Protein AF-A0A8X7STL4-F1 (afdb_monomer_lite)

Secondary structure (DSSP, 8-state):
----------HHHHHHTTTT-TTTHHHHHHHHHHHHHHHHHHHHHHHHHHHHHTS----HHHHH--HHHHHHHHHHHHHHHHHHTS-TT-HHHHHHHIIIIITT-SSEEEETTEEEEPPP-SSPPPPPPP-

Structure (mmCIF, N/CA/C/O backbone):
data_AF-A0A8X7STL4-F1
#
_entry.id   AF-A0A8X7STL4-F1
#
loop_
_atom_site.group_PDB
_atom_site.id
_atom_site.type_symbol
_atom_site.label_atom_id
_atom_site.label_alt_id
_atom_site.label_comp_id
_atom_site.label_asym_id
_atom_site.label_entity_id
_atom_site.label_seq_id
_atom_site.pdbx_PDB_ins_code
_atom_site.Cartn_x
_atom_site.Cartn_y
_atom_site.Cartn_z
_atom_site.occupancy
_atom_site.B_iso_or_equiv
_atom_site.auth_seq_id
_atom_site.auth_comp_id
_atom_site.auth_asym_id
_atom_site.auth_atom_id
_atom_site.pdbx_PDB_model_num
ATOM 1 N N . MET A 1 1 ? 16.248 -19.294 -26.241 1.00 38.88 1 MET A N 1
ATOM 2 C CA . MET A 1 1 ? 15.088 -18.393 -26.428 1.00 38.88 1 MET A CA 1
ATOM 3 C C . MET A 1 1 ? 13.901 -18.964 -25.659 1.00 38.88 1 MET A C 1
ATOM 5 O O . MET A 1 1 ? 13.048 -19.611 -26.246 1.00 38.88 1 MET A O 1
ATOM 9 N N . GLY A 1 2 ? 13.898 -18.828 -24.330 1.00 39.72 2 GLY A N 1
ATOM 10 C CA . GLY A 1 2 ? 12.796 -19.294 -23.486 1.00 39.72 2 GLY A CA 1
ATOM 11 C C . GLY A 1 2 ? 11.834 -18.143 -23.245 1.00 39.72 2 GLY A C 1
ATOM 12 O O . GLY A 1 2 ? 12.030 -17.376 -22.311 1.00 39.72 2 GLY A O 1
ATOM 13 N N . VAL A 1 3 ? 10.843 -17.971 -24.118 1.00 40.62 3 VAL A N 1
ATOM 14 C CA . VAL A 1 3 ? 9.737 -17.055 -23.831 1.00 40.62 3 VAL A CA 1
ATOM 15 C C . VAL A 1 3 ? 8.798 -17.830 -22.918 1.00 40.62 3 VAL A C 1
ATOM 17 O O . VAL A 1 3 ? 8.105 -18.737 -23.376 1.00 40.62 3 VAL A O 1
ATOM 20 N N . SER A 1 4 ? 8.849 -17.547 -21.616 1.00 46.88 4 SER A N 1
ATOM 21 C CA . SER A 1 4 ? 7.914 -18.110 -20.644 1.00 46.88 4 SER A CA 1
ATOM 22 C C . SER A 1 4 ? 6.492 -17.925 -21.170 1.00 46.88 4 SER A C 1
ATOM 24 O O . SER A 1 4 ? 6.130 -16.823 -21.585 1.00 46.88 4 SER A O 1
ATOM 26 N N . THR A 1 5 ? 5.704 -19.002 -21.187 1.00 41.84 5 THR A N 1
ATOM 27 C CA . THR A 1 5 ? 4.288 -18.966 -21.573 1.00 41.84 5 THR A CA 1
ATOM 28 C C . THR A 1 5 ? 3.597 -17.786 -20.889 1.00 41.84 5 THR A C 1
ATOM 30 O O . THR A 1 5 ? 3.745 -17.649 -19.669 1.00 41.84 5 THR A O 1
ATOM 33 N N . PRO A 1 6 ? 2.867 -16.928 -21.626 1.00 51.34 6 PRO A N 1
ATOM 34 C CA . PRO A 1 6 ? 2.197 -15.788 -21.024 1.00 51.34 6 PRO A CA 1
ATOM 35 C C . PRO A 1 6 ? 1.232 -16.295 -19.954 1.00 51.34 6 PRO A C 1
ATOM 37 O O . PRO A 1 6 ? 0.309 -17.060 -20.238 1.00 51.34 6 PRO A O 1
ATOM 40 N N . LEU A 1 7 ? 1.476 -15.891 -18.708 1.00 50.84 7 LEU A N 1
ATOM 41 C CA . LEU A 1 7 ? 0.551 -16.126 -17.609 1.00 50.84 7 LEU A CA 1
ATOM 42 C C . LEU A 1 7 ? -0.771 -15.440 -17.971 1.00 50.84 7 LEU A C 1
ATOM 44 O O . LEU A 1 7 ? -0.839 -14.216 -18.078 1.00 50.84 7 LEU A O 1
ATOM 48 N N . SER A 1 8 ? -1.809 -16.240 -18.212 1.00 41.59 8 SER A N 1
ATOM 49 C CA . SER A 1 8 ? -3.149 -15.729 -18.486 1.00 41.59 8 SER A CA 1
ATOM 50 C C . SER A 1 8 ? -3.739 -15.181 -17.192 1.00 41.59 8 SER A C 1
ATOM 52 O O . SER A 1 8 ? -4.149 -15.930 -16.307 1.00 41.59 8 SER A O 1
ATOM 54 N N . PHE A 1 9 ? -3.767 -13.860 -17.085 1.00 49.50 9 PHE A N 1
ATOM 55 C CA . PHE A 1 9 ? -4.353 -13.141 -15.967 1.00 49.50 9 PHE A CA 1
ATOM 56 C C . PHE A 1 9 ? -5.784 -12.718 -16.323 1.00 49.50 9 PHE A C 1
ATOM 58 O O . PHE A 1 9 ? -5.997 -11.672 -16.932 1.00 49.50 9 PHE A O 1
ATOM 65 N N . ASP A 1 10 ? -6.782 -13.517 -15.939 1.00 48.75 10 ASP A N 1
ATOM 66 C CA . ASP A 1 10 ? -8.189 -13.107 -16.024 1.00 48.75 10 ASP A CA 1
ATOM 67 C C . ASP A 1 10 ? -8.491 -12.135 -14.858 1.00 48.75 10 ASP A C 1
ATOM 69 O O . ASP A 1 10 ? -8.141 -12.434 -13.704 1.00 48.75 10 ASP A O 1
ATOM 73 N N . PRO A 1 11 ? -9.155 -10.986 -15.088 1.00 47.03 11 PRO A N 1
ATOM 74 C CA . PRO A 1 11 ? -9.653 -10.118 -14.021 1.00 47.03 11 PRO A CA 1
ATOM 75 C C . PRO A 1 11 ? -10.358 -10.874 -12.884 1.00 47.03 11 PRO A C 1
ATOM 77 O O . PRO A 1 11 ? -10.194 -10.524 -11.714 1.00 47.03 11 PRO A O 1
ATOM 80 N N . ARG A 1 12 ? -11.089 -11.955 -13.191 1.00 46.31 12 ARG A N 1
ATOM 81 C CA . ARG A 1 12 ? -11.743 -12.821 -12.198 1.00 46.31 12 ARG A CA 1
ATOM 82 C C . ARG A 1 12 ? -10.751 -13.652 -11.391 1.00 46.31 12 ARG A C 1
ATOM 84 O O . ARG A 1 12 ? -10.939 -13.785 -10.184 1.00 46.31 12 ARG A O 1
ATOM 91 N N . THR A 1 13 ? -9.669 -14.133 -11.999 1.00 53.06 13 THR A N 1
ATOM 92 C CA . THR A 1 13 ? -8.576 -14.796 -11.265 1.00 53.06 13 THR A CA 1
ATOM 93 C C . THR A 1 13 ? -7.794 -13.824 -10.382 1.00 53.06 13 THR A C 1
ATOM 95 O O . THR A 1 13 ? -7.361 -14.202 -9.304 1.00 53.06 13 THR A O 1
ATOM 98 N N . ILE A 1 14 ? -7.695 -12.543 -10.747 1.00 53.56 14 ILE A N 1
ATOM 99 C CA . ILE A 1 14 ? -6.971 -11.534 -9.955 1.00 53.56 14 ILE A CA 1
ATOM 100 C C . ILE A 1 14 ? -7.830 -10.912 -8.834 1.00 53.56 14 ILE A C 1
ATOM 102 O O . ILE A 1 14 ? -7.314 -10.501 -7.792 1.00 53.56 14 ILE A O 1
ATOM 106 N N . ILE A 1 15 ? -9.143 -10.786 -9.039 1.00 52.56 15 ILE A N 1
ATOM 107 C CA . ILE A 1 15 ? -10.078 -10.155 -8.087 1.00 52.56 15 ILE A CA 1
ATOM 108 C C . ILE A 1 15 ? -10.761 -11.209 -7.193 1.00 52.56 15 ILE A C 1
ATOM 110 O O . ILE A 1 15 ? -11.150 -10.901 -6.061 1.00 52.56 15 ILE A O 1
ATOM 114 N N . GLY A 1 16 ? -10.875 -12.452 -7.675 1.00 55.72 16 GLY A N 1
ATOM 115 C CA . GLY A 1 16 ? -11.529 -13.579 -7.006 1.00 55.72 16 GLY A CA 1
ATOM 116 C C . GLY A 1 16 ? -10.600 -14.571 -6.296 1.00 55.72 16 GLY A C 1
ATOM 117 O O . GLY A 1 16 ? -11.098 -15.368 -5.506 1.00 55.72 16 GLY A O 1
ATOM 118 N N . ALA A 1 17 ? -9.275 -14.514 -6.492 1.00 60.44 17 ALA A N 1
ATOM 119 C CA . ALA A 1 17 ? -8.341 -15.511 -5.935 1.00 60.44 17 ALA A CA 1
ATOM 120 C C . ALA A 1 17 ? -8.353 -15.639 -4.400 1.00 60.44 17 ALA A C 1
ATOM 122 O O . ALA A 1 17 ? -7.932 -16.663 -3.870 1.00 60.44 17 ALA A O 1
ATOM 123 N N . TRP A 1 18 ? -8.842 -14.634 -3.666 1.00 68.69 18 TRP A N 1
ATOM 124 C CA . TRP A 1 18 ? -8.720 -14.578 -2.200 1.00 68.69 18 TRP A CA 1
ATOM 125 C C . TRP A 1 18 ? -10.057 -14.575 -1.460 1.00 68.69 18 TRP A C 1
ATOM 127 O O . TRP A 1 18 ? -10.141 -14.078 -0.337 1.00 68.69 18 TRP A O 1
ATOM 137 N N . GLN A 1 19 ? -11.118 -15.115 -2.067 1.00 68.25 19 GLN A N 1
ATOM 138 C CA . GLN A 1 19 ? -12.424 -15.212 -1.397 1.00 68.25 19 GLN A CA 1
ATOM 139 C C . GLN A 1 19 ? -12.371 -16.034 -0.100 1.00 68.25 19 GLN A C 1
ATOM 141 O O . GLN A 1 19 ? -13.099 -15.732 0.841 1.00 68.25 19 GLN A O 1
ATOM 146 N N . HIS A 1 20 ? -11.450 -16.996 -0.015 1.00 74.81 20 HIS A N 1
ATOM 147 C CA . HIS A 1 20 ? -11.216 -17.822 1.169 1.00 74.81 20 HIS A CA 1
ATOM 148 C C . HIS A 1 20 ? -10.452 -17.101 2.303 1.00 74.81 20 HIS A C 1
ATOM 150 O O . HIS A 1 20 ? -10.340 -17.648 3.395 1.00 74.81 20 HIS A O 1
ATOM 156 N N . LEU A 1 21 ? -9.950 -15.873 2.087 1.00 75.00 21 LEU A N 1
ATOM 157 C CA . LEU A 1 21 ? -9.190 -15.090 3.078 1.00 75.00 21 LEU A CA 1
ATOM 158 C C . LEU A 1 21 ? -9.851 -13.729 3.361 1.00 75.00 21 LEU A C 1
ATOM 160 O O . LEU A 1 21 ? -9.248 -12.677 3.109 1.00 75.00 21 LEU A O 1
ATOM 164 N N . PRO A 1 22 ? -11.082 -13.693 3.903 1.00 73.31 22 PRO A N 1
ATOM 165 C CA . PRO A 1 22 ? -11.840 -12.451 4.065 1.00 73.31 22 PRO A CA 1
ATOM 166 C C . PRO A 1 22 ? -11.107 -11.401 4.918 1.00 73.31 22 PRO A C 1
ATOM 168 O O . PRO A 1 22 ? -11.176 -10.210 4.614 1.00 73.31 22 PRO A O 1
ATOM 171 N N . GLY A 1 23 ? -10.342 -11.832 5.930 1.00 74.31 23 GLY A N 1
ATOM 172 C CA . GLY A 1 23 ? -9.549 -10.941 6.786 1.00 74.31 23 GLY A CA 1
ATOM 173 C C . GLY A 1 23 ? -8.326 -10.315 6.101 1.00 74.31 23 GLY A C 1
ATOM 174 O O . GLY A 1 23 ? -7.948 -9.193 6.434 1.00 74.31 23 GLY A O 1
ATOM 175 N N . LEU A 1 24 ? -7.732 -10.994 5.112 1.00 76.81 24 LEU A N 1
ATOM 176 C CA . LEU A 1 24 ? -6.531 -10.528 4.403 1.00 76.81 24 LEU A CA 1
ATOM 177 C C . LEU A 1 24 ? -6.846 -9.860 3.066 1.00 76.81 24 LEU A C 1
ATOM 179 O O . LEU A 1 24 ? -6.012 -9.128 2.537 1.00 76.81 24 LEU A O 1
ATOM 183 N N . ARG A 1 25 ? -8.054 -10.059 2.530 1.00 80.19 25 ARG A N 1
ATOM 184 C CA . ARG A 1 25 ? -8.465 -9.558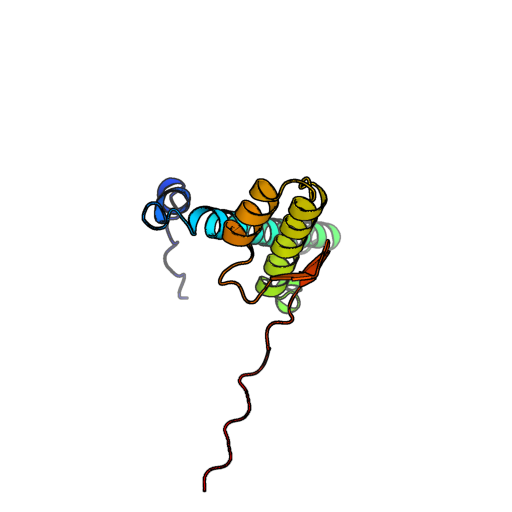 1.214 1.00 80.19 25 ARG A CA 1
ATOM 185 C C . ARG A 1 25 ? -8.175 -8.070 1.022 1.00 80.19 25 ARG A C 1
ATOM 187 O O . ARG A 1 25 ? -7.640 -7.687 -0.012 1.00 80.19 25 ARG A O 1
ATOM 194 N N . GLY A 1 26 ? -8.480 -7.237 2.019 1.00 81.00 26 GLY A N 1
ATOM 195 C CA . GLY A 1 26 ? -8.196 -5.798 1.957 1.00 81.00 26 GLY A CA 1
ATOM 196 C C . GLY A 1 26 ? -6.702 -5.488 1.797 1.00 81.00 26 GLY A C 1
ATOM 197 O O . GLY A 1 26 ? -6.341 -4.628 0.998 1.00 81.00 26 GLY A O 1
ATOM 198 N N . ARG A 1 27 ? -5.836 -6.234 2.496 1.00 84.81 27 ARG A N 1
ATOM 199 C CA . ARG A 1 27 ? -4.371 -6.101 2.417 1.00 84.81 27 ARG A CA 1
ATOM 200 C C . ARG A 1 27 ? -3.843 -6.530 1.055 1.00 84.81 27 ARG A C 1
ATOM 202 O O . ARG A 1 27 ? -3.070 -5.800 0.448 1.00 84.81 27 ARG A O 1
ATOM 209 N N . LEU A 1 28 ? -4.311 -7.670 0.557 1.00 82.50 28 LEU A N 1
ATOM 210 C CA . LEU A 1 28 ? -3.892 -8.218 -0.734 1.00 82.50 28 LEU A CA 1
ATOM 211 C C . LEU A 1 28 ? -4.298 -7.307 -1.896 1.00 82.50 28 LEU A C 1
ATOM 213 O O . LEU A 1 28 ? -3.493 -7.042 -2.785 1.00 82.50 28 LEU A O 1
ATOM 217 N N . VAL A 1 29 ? -5.521 -6.769 -1.863 1.00 83.69 29 VAL A N 1
ATOM 218 C CA . VAL A 1 29 ? -5.996 -5.817 -2.878 1.00 83.69 29 VAL A CA 1
ATOM 219 C C . VAL A 1 29 ? -5.190 -4.519 -2.841 1.00 83.69 29 VAL A C 1
ATOM 221 O O . VAL A 1 29 ? -4.805 -4.025 -3.901 1.00 83.69 29 VAL A O 1
ATOM 224 N N . LEU A 1 30 ? -4.906 -3.980 -1.649 1.00 86.19 30 LEU A N 1
ATOM 225 C CA . LEU A 1 30 ? -4.083 -2.778 -1.505 1.00 86.19 30 LEU A CA 1
ATOM 226 C C . LEU A 1 30 ? -2.671 -3.004 -2.057 1.00 86.19 30 LEU A C 1
ATOM 228 O O . LEU A 1 30 ? -2.202 -2.206 -2.864 1.00 86.19 30 LEU A O 1
ATOM 232 N N . TRP A 1 31 ? -2.030 -4.111 -1.675 1.00 85.62 31 TRP A N 1
ATOM 233 C CA . TRP A 1 31 ? -0.684 -4.452 -2.130 1.00 85.62 31 TRP A CA 1
ATOM 234 C C . TRP A 1 31 ? -0.630 -4.628 -3.649 1.00 85.62 31 TRP A C 1
ATOM 236 O O . TRP A 1 31 ? 0.193 -4.009 -4.315 1.00 85.62 31 TRP A O 1
ATOM 246 N N . ARG A 1 32 ? -1.577 -5.379 -4.223 1.00 85.06 32 ARG A N 1
ATOM 247 C CA . ARG A 1 32 ? -1.689 -5.548 -5.676 1.00 85.06 32 ARG A CA 1
ATOM 248 C C . ARG A 1 32 ? -1.831 -4.209 -6.394 1.00 85.06 32 ARG A C 1
ATOM 250 O O . ARG A 1 32 ? -1.149 -3.971 -7.384 1.00 85.06 32 ARG A O 1
ATOM 257 N N . ASN A 1 33 ? -2.737 -3.350 -5.930 1.00 86.75 33 ASN A N 1
ATOM 258 C CA . ASN A 1 33 ? -2.955 -2.055 -6.566 1.00 86.75 33 ASN A CA 1
ATOM 259 C C . ASN A 1 33 ? -1.706 -1.169 -6.466 1.00 86.75 33 ASN A C 1
ATOM 261 O O . ASN A 1 33 ? -1.377 -0.504 -7.442 1.00 86.75 33 ASN A O 1
ATOM 265 N N . ALA A 1 34 ? -0.981 -1.210 -5.343 1.00 86.62 34 ALA A N 1
ATOM 266 C CA . ALA A 1 34 ? 0.293 -0.511 -5.205 1.00 86.62 34 ALA A CA 1
ATOM 267 C C . ALA A 1 34 ? 1.333 -1.022 -6.217 1.00 86.62 34 ALA A C 1
ATOM 269 O O . ALA A 1 34 ? 1.899 -0.212 -6.943 1.00 86.62 34 ALA A O 1
ATOM 270 N N . VAL A 1 35 ? 1.498 -2.345 -6.362 1.00 85.56 35 VAL A N 1
ATOM 271 C CA . VAL A 1 35 ? 2.411 -2.937 -7.362 1.00 85.56 35 VAL A CA 1
ATOM 272 C C . VAL A 1 35 ? 2.041 -2.493 -8.776 1.00 85.56 35 VAL A C 1
ATOM 274 O O . VAL A 1 35 ? 2.902 -2.059 -9.539 1.00 85.56 35 VAL A O 1
ATOM 277 N N . LEU A 1 36 ? 0.756 -2.567 -9.136 1.00 85.06 36 LEU A N 1
ATOM 278 C CA . LEU A 1 36 ? 0.286 -2.166 -10.464 1.00 85.06 36 LEU A CA 1
ATOM 279 C C . LEU A 1 36 ? 0.550 -0.680 -10.743 1.00 85.06 36 LEU A C 1
ATOM 281 O O . LEU A 1 36 ? 0.961 -0.336 -11.850 1.00 85.06 36 LEU A O 1
ATOM 285 N N . VAL A 1 37 ? 0.364 0.193 -9.749 1.00 84.25 37 VAL A N 1
ATOM 286 C CA . VAL A 1 37 ? 0.685 1.626 -9.857 1.00 84.25 37 VAL A CA 1
ATOM 287 C C . VAL A 1 37 ? 2.191 1.852 -10.009 1.00 84.25 37 VAL A C 1
ATOM 289 O O . VAL A 1 37 ? 2.597 2.658 -10.849 1.00 84.25 37 VAL A O 1
ATOM 292 N N . THR A 1 38 ? 3.027 1.130 -9.260 1.00 83.12 38 THR A N 1
ATOM 293 C CA . THR A 1 38 ? 4.490 1.212 -9.381 1.00 83.12 38 THR A CA 1
ATOM 294 C C . THR A 1 38 ? 4.950 0.784 -10.776 1.00 83.12 38 THR A C 1
ATOM 296 O O . THR A 1 38 ? 5.689 1.521 -11.428 1.00 83.12 38 THR A O 1
ATOM 299 N N . LEU A 1 39 ? 4.444 -0.341 -11.294 1.00 81.81 39 LEU A N 1
ATOM 300 C CA . LEU A 1 39 ? 4.749 -0.816 -12.649 1.00 81.81 39 LEU A CA 1
ATOM 301 C C . LEU A 1 39 ? 4.260 0.156 -13.732 1.00 81.81 39 LEU A C 1
ATOM 303 O O . LEU A 1 39 ? 4.965 0.413 -14.709 1.00 81.81 39 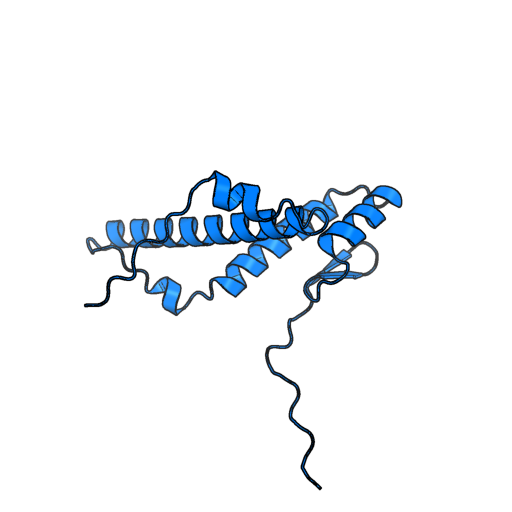LEU A O 1
ATOM 307 N N . HIS A 1 40 ? 3.063 0.721 -13.562 1.00 84.88 40 HIS A N 1
ATOM 308 C CA . HIS A 1 40 ? 2.528 1.720 -14.482 1.00 84.88 40 HIS A CA 1
ATOM 309 C C . HIS A 1 40 ? 3.394 2.986 -14.512 1.00 84.88 40 HIS A C 1
ATOM 311 O O . HIS A 1 40 ? 3.695 3.509 -15.588 1.00 84.88 40 HIS A O 1
ATOM 317 N N . THR A 1 41 ? 3.836 3.450 -13.343 1.00 83.12 41 THR A N 1
ATOM 318 C CA . THR A 1 41 ? 4.736 4.602 -13.209 1.00 83.12 41 THR A CA 1
ATOM 319 C C . THR A 1 41 ? 6.074 4.333 -13.893 1.00 83.12 41 THR A C 1
ATOM 321 O O . THR A 1 41 ? 6.490 5.132 -14.728 1.00 83.12 41 THR A O 1
ATOM 324 N N . ALA A 1 42 ? 6.692 3.177 -13.634 1.00 80.19 42 ALA A N 1
ATOM 325 C CA . ALA A 1 42 ? 7.944 2.765 -14.270 1.00 80.19 42 ALA A CA 1
ATOM 326 C C . ALA A 1 42 ? 7.833 2.745 -15.806 1.00 80.19 42 ALA A C 1
ATOM 328 O O . ALA A 1 42 ? 8.644 3.339 -16.518 1.00 80.19 42 ALA A O 1
ATOM 329 N N . ARG A 1 43 ? 6.755 2.153 -16.340 1.00 82.00 43 ARG A N 1
ATOM 330 C CA . ARG A 1 43 ? 6.466 2.163 -17.784 1.00 82.00 43 ARG A CA 1
ATOM 331 C C . ARG A 1 43 ? 6.301 3.579 -18.337 1.00 82.00 43 ARG A C 1
ATOM 333 O O . ARG A 1 43 ? 6.758 3.864 -19.443 1.00 82.00 43 ARG A O 1
ATOM 340 N N . THR A 1 44 ? 5.626 4.452 -17.596 1.00 83.69 44 THR A N 1
ATOM 341 C CA . THR A 1 44 ? 5.370 5.835 -18.017 1.00 83.69 44 THR A CA 1
ATOM 342 C C . THR A 1 44 ? 6.659 6.650 -18.065 1.00 83.69 44 THR A C 1
ATOM 344 O O . THR A 1 44 ? 6.864 7.391 -19.027 1.00 83.69 44 THR A O 1
ATOM 347 N N . ILE A 1 45 ? 7.541 6.472 -17.077 1.00 82.00 45 ILE A N 1
ATOM 348 C CA . ILE A 1 45 ? 8.866 7.102 -17.024 1.00 82.00 45 ILE A CA 1
ATOM 349 C C . ILE A 1 45 ? 9.732 6.601 -18.183 1.00 82.00 45 ILE A C 1
ATOM 351 O O . ILE A 1 45 ? 10.151 7.414 -19.000 1.00 82.00 45 ILE A O 1
ATOM 355 N N . ALA A 1 46 ? 9.871 5.282 -18.360 1.00 79.81 46 ALA A N 1
ATOM 356 C CA . ALA A 1 46 ? 10.613 4.708 -19.489 1.00 79.81 46 ALA A CA 1
ATOM 357 C C . ALA A 1 46 ? 10.123 5.237 -20.845 1.00 79.81 46 ALA A C 1
ATOM 359 O O . ALA A 1 46 ? 10.916 5.599 -21.711 1.00 79.81 46 ALA A O 1
ATOM 360 N N . GLY A 1 47 ? 8.803 5.313 -21.038 1.00 82.06 47 GLY A N 1
ATOM 361 C CA . GLY A 1 47 ? 8.220 5.845 -22.267 1.00 82.06 47 GLY A CA 1
ATOM 362 C C . GLY A 1 47 ? 8.450 7.347 -22.452 1.00 82.06 47 GLY A C 1
ATOM 363 O O . GLY A 1 47 ? 8.591 7.807 -23.584 1.00 82.06 47 GLY A O 1
ATOM 364 N N . ARG A 1 48 ? 8.483 8.127 -21.366 1.00 83.75 48 ARG A N 1
ATOM 365 C CA . ARG A 1 48 ? 8.827 9.554 -21.410 1.00 83.75 48 ARG A CA 1
ATOM 366 C C . ARG A 1 48 ? 10.289 9.742 -21.802 1.00 83.75 48 ARG A C 1
ATOM 368 O O . ARG A 1 48 ? 10.549 10.501 -22.732 1.00 83.75 48 ARG A O 1
ATOM 375 N N . ASP A 1 49 ? 11.191 9.019 -21.152 1.00 79.44 49 ASP A N 1
ATOM 376 C CA . ASP A 1 49 ? 12.635 9.150 -21.342 1.00 79.44 49 ASP A CA 1
ATOM 377 C C . ASP A 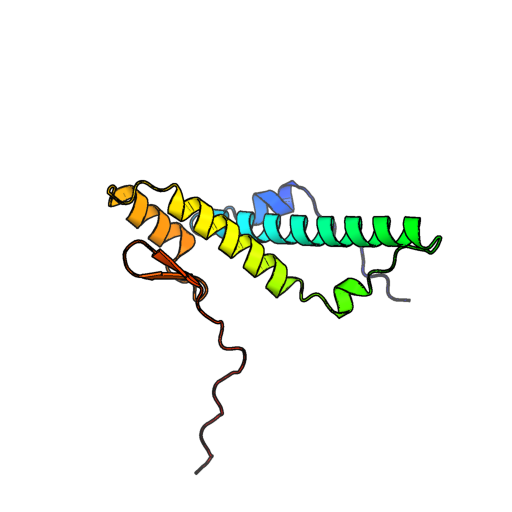1 49 ? 13.062 8.700 -22.748 1.00 79.44 49 ASP A C 1
ATOM 379 O O . ASP A 1 49 ? 13.888 9.343 -23.401 1.00 79.44 49 ASP A O 1
ATOM 383 N N . ALA A 1 50 ? 12.418 7.653 -23.271 1.00 79.44 50 ALA A N 1
ATOM 384 C CA . ALA A 1 50 ? 12.550 7.196 -24.655 1.00 79.44 50 ALA A CA 1
ATOM 385 C C . ALA A 1 50 ? 12.224 8.296 -25.672 1.00 79.44 50 ALA A C 1
ATOM 387 O O . ALA A 1 50 ? 12.987 8.545 -26.606 1.00 79.44 50 ALA A O 1
ATOM 388 N N . ARG A 1 51 ? 11.098 8.997 -25.469 1.00 82.00 51 ARG A N 1
ATOM 389 C CA . ARG A 1 51 ? 10.676 10.094 -26.352 1.00 82.00 51 ARG A CA 1
ATOM 390 C C . ARG A 1 51 ? 11.661 11.254 -26.317 1.00 82.00 51 ARG A C 1
ATOM 392 O O . ARG A 1 51 ? 11.940 11.827 -27.362 1.00 82.00 51 ARG A O 1
ATOM 399 N N . THR A 1 52 ? 12.191 11.592 -25.143 1.00 80.94 52 THR A N 1
ATOM 400 C CA . THR A 1 52 ? 13.173 12.678 -25.009 1.00 80.94 52 THR A CA 1
ATOM 401 C C . THR A 1 52 ? 14.542 12.330 -25.590 1.00 80.94 52 THR A C 1
ATOM 403 O O . THR A 1 52 ? 15.251 13.228 -26.025 1.00 80.94 52 THR A O 1
ATOM 406 N N . SER A 1 53 ? 14.909 11.047 -25.620 1.00 80.44 53 SER A N 1
ATOM 407 C CA . SER A 1 53 ? 16.221 10.568 -26.084 1.00 80.44 53 SER A CA 1
ATOM 408 C C . SER A 1 53 ? 16.216 9.989 -27.505 1.00 80.44 53 SER A C 1
ATOM 410 O O . SER A 1 53 ? 17.239 9.468 -27.946 1.00 80.44 53 SER A O 1
ATOM 412 N N . ALA A 1 54 ? 15.077 10.035 -28.211 1.00 80.69 54 ALA A N 1
ATOM 413 C CA . ALA A 1 54 ? 14.877 9.402 -29.522 1.00 80.69 54 ALA A CA 1
ATOM 414 C C . ALA A 1 54 ? 15.355 7.931 -29.577 1.00 80.69 54 ALA A C 1
ATOM 416 O O . ALA A 1 54 ? 15.818 7.449 -30.609 1.00 80.69 54 ALA A O 1
ATOM 417 N N . SER A 1 55 ? 15.245 7.221 -28.453 1.00 77.62 55 SER A N 1
ATOM 418 C CA . SER A 1 55 ? 15.726 5.849 -28.268 1.00 77.62 55 SER A CA 1
ATOM 419 C C . SER A 1 55 ? 14.571 4.925 -27.865 1.00 77.62 55 SER A C 1
ATOM 421 O O . SER A 1 55 ? 13.544 5.406 -27.379 1.00 77.62 55 SER A O 1
ATOM 423 N N . PRO A 1 56 ? 14.687 3.596 -28.042 1.00 75.88 56 PRO A N 1
ATOM 424 C CA . PRO A 1 56 ? 13.685 2.659 -27.542 1.00 75.88 56 PRO A CA 1
ATOM 425 C C . PRO A 1 56 ? 13.504 2.776 -26.016 1.00 75.88 56 PRO A C 1
ATOM 427 O O . PRO A 1 56 ? 14.479 3.053 -25.314 1.00 75.88 56 PRO A O 1
ATOM 430 N N . PRO A 1 57 ? 12.296 2.523 -25.471 1.00 71.19 57 PRO A N 1
ATOM 431 C CA . PRO A 1 57 ? 12.082 2.488 -24.028 1.00 71.19 57 PRO A CA 1
ATOM 432 C C . PRO A 1 57 ? 12.994 1.472 -23.357 1.00 71.19 57 PRO A C 1
ATOM 434 O O . PRO A 1 57 ? 12.904 0.275 -23.628 1.00 71.19 57 PRO A O 1
ATOM 437 N N . ASN A 1 58 ? 13.845 1.961 -22.459 1.00 73.25 58 ASN A N 1
ATOM 438 C CA . ASN A 1 58 ? 14.645 1.125 -21.584 1.00 73.25 58 ASN A CA 1
ATOM 439 C C . ASN A 1 58 ? 14.094 1.200 -20.153 1.00 73.25 58 ASN A C 1
ATOM 441 O O . ASN A 1 58 ? 13.528 2.205 -19.721 1.00 73.25 58 ASN A O 1
ATOM 445 N N . PHE A 1 59 ? 14.233 0.099 -19.424 1.00 71.44 59 PHE A N 1
ATOM 446 C CA . PHE A 1 59 ? 13.820 -0.008 -18.028 1.00 71.44 59 PHE A CA 1
ATOM 447 C C . PHE A 1 59 ? 15.036 0.006 -17.099 1.00 71.44 59 PHE A C 1
ATOM 449 O O . PHE A 1 59 ? 14.956 -0.521 -16.002 1.00 71.44 59 PHE A O 1
ATOM 456 N N . HIS A 1 60 ? 16.154 0.622 -17.503 1.00 69.12 60 HIS A N 1
ATOM 457 C CA . HIS A 1 60 ? 17.367 0.664 -16.673 1.00 69.12 60 HIS A CA 1
ATOM 458 C C . HIS A 1 60 ? 17.139 1.339 -15.318 1.00 69.12 60 HIS A C 1
ATOM 460 O O . HIS A 1 60 ? 17.773 0.996 -14.329 1.00 69.12 60 HIS A O 1
ATOM 466 N N . HIS A 1 61 ? 16.171 2.252 -15.229 1.00 63.91 61 HIS A N 1
ATOM 467 C CA . HIS A 1 61 ? 15.746 2.802 -13.946 1.00 63.91 61 HIS A CA 1
ATOM 468 C C . HIS A 1 61 ? 15.201 1.721 -12.986 1.00 63.91 61 HIS A C 1
ATOM 470 O O . HIS A 1 61 ? 15.325 1.891 -11.781 1.00 63.91 61 HIS A O 1
ATOM 476 N N . CYS A 1 62 ? 14.657 0.601 -13.482 1.00 63.75 62 CYS A N 1
ATOM 477 C CA . CYS A 1 62 ? 14.269 -0.562 -12.674 1.00 63.75 62 CYS A CA 1
ATOM 478 C C . CYS A 1 62 ? 15.471 -1.361 -12.147 1.00 63.75 62 CYS A C 1
ATOM 480 O O . CYS A 1 62 ? 15.312 -2.046 -11.143 1.00 63.75 62 CYS A O 1
ATOM 482 N N . ASP A 1 63 ? 16.658 -1.242 -12.751 1.00 65.62 63 ASP A N 1
ATOM 483 C CA . ASP A 1 63 ? 17.886 -1.851 -12.213 1.00 65.62 63 ASP A CA 1
ATOM 484 C C . ASP A 1 63 ? 18.330 -1.139 -10.920 1.00 65.62 63 ASP A C 1
ATOM 486 O O . ASP A 1 63 ? 18.928 -1.749 -10.037 1.00 65.62 63 ASP A O 1
ATOM 490 N N . ALA A 1 64 ? 17.998 0.152 -10.785 1.00 62.97 64 ALA A N 1
ATOM 491 C CA . ALA A 1 64 ? 18.262 0.965 -9.594 1.00 62.97 64 ALA A CA 1
ATOM 492 C C . ALA A 1 64 ? 17.040 1.119 -8.664 1.00 62.97 64 ALA A C 1
ATOM 494 O O . ALA A 1 64 ? 17.177 1.588 -7.533 1.00 62.97 64 ALA A O 1
ATOM 495 N N . MET A 1 65 ? 15.839 0.764 -9.129 1.00 65.56 65 MET A N 1
ATOM 496 C CA . MET A 1 65 ? 14.587 0.961 -8.404 1.00 65.56 65 MET A CA 1
ATOM 497 C C . MET A 1 65 ? 14.091 -0.374 -7.851 1.00 65.56 65 MET A C 1
ATOM 499 O O . MET A 1 65 ? 13.483 -1.172 -8.563 1.00 65.56 65 MET A O 1
ATOM 503 N N . ASP A 1 66 ? 14.293 -0.592 -6.550 1.00 75.94 66 ASP A N 1
ATOM 504 C CA . ASP A 1 66 ? 13.677 -1.719 -5.853 1.00 75.94 66 ASP A CA 1
ATOM 505 C C . ASP A 1 66 ? 12.147 -1.543 -5.828 1.00 75.94 66 ASP A C 1
ATOM 507 O O . ASP A 1 66 ? 11.578 -0.771 -5.046 1.00 75.94 66 ASP A O 1
ATOM 511 N N . VAL A 1 67 ? 11.479 -2.275 -6.724 1.00 71.31 67 VAL A N 1
ATOM 512 C CA . VAL A 1 67 ? 10.022 -2.284 -6.896 1.00 71.31 67 VAL A CA 1
ATOM 513 C C . VAL A 1 67 ? 9.314 -2.629 -5.587 1.00 71.31 67 VAL A C 1
ATOM 515 O O . VAL A 1 67 ? 8.253 -2.065 -5.306 1.00 71.31 67 VAL A O 1
ATOM 518 N N . LEU A 1 68 ? 9.887 -3.513 -4.763 1.00 78.00 68 LEU A N 1
ATOM 519 C CA . LEU A 1 68 ? 9.298 -3.882 -3.478 1.00 78.00 68 LEU A CA 1
ATOM 520 C C . LEU A 1 68 ? 9.379 -2.722 -2.489 1.00 78.00 68 LEU A C 1
ATOM 522 O O . LEU A 1 68 ? 8.373 -2.418 -1.845 1.00 78.00 68 LEU A O 1
ATOM 526 N N . SER A 1 69 ? 10.513 -2.026 -2.415 1.00 80.50 69 SER A N 1
ATOM 527 C CA . SER A 1 69 ? 10.660 -0.823 -1.586 1.00 80.50 69 SER A CA 1
ATOM 528 C C . SER A 1 69 ? 9.702 0.292 -2.009 1.00 80.50 69 SER A C 1
ATOM 530 O O . SER A 1 69 ? 8.999 0.848 -1.164 1.00 80.50 69 SER A O 1
ATOM 532 N N . PHE A 1 70 ? 9.578 0.575 -3.310 1.00 81.12 70 PHE A N 1
ATOM 5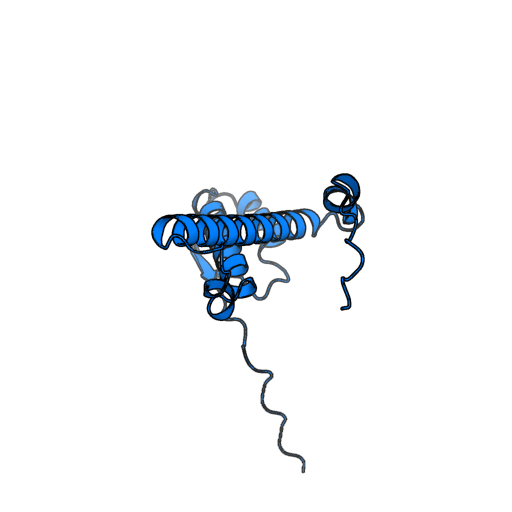33 C CA . PHE A 1 70 ? 8.647 1.596 -3.814 1.00 81.12 70 PHE A CA 1
ATOM 534 C C . PHE A 1 70 ? 7.179 1.242 -3.563 1.00 81.12 70 PHE A C 1
ATOM 536 O O . PHE A 1 70 ? 6.379 2.089 -3.148 1.00 81.12 70 PHE A O 1
ATOM 543 N N . THR A 1 71 ? 6.819 -0.021 -3.786 1.00 83.56 71 THR A N 1
ATOM 544 C CA . THR A 1 71 ? 5.476 -0.529 -3.486 1.00 83.56 71 THR A CA 1
ATOM 545 C C . THR A 1 71 ? 5.189 -0.391 -1.993 1.00 83.56 71 THR A C 1
ATOM 547 O O . THR A 1 71 ? 4.132 0.104 -1.603 1.00 83.56 71 THR A O 1
ATOM 550 N N . THR A 1 72 ? 6.147 -0.779 -1.148 1.00 85.62 72 THR A N 1
ATOM 551 C CA . THR A 1 72 ? 6.033 -0.693 0.311 1.00 85.62 72 THR A CA 1
ATOM 552 C C . THR A 1 72 ? 5.852 0.753 0.760 1.00 85.62 72 THR A C 1
ATOM 554 O O . THR A 1 72 ? 4.917 1.036 1.505 1.00 85.62 72 THR A O 1
ATOM 557 N N . ALA A 1 73 ? 6.657 1.684 0.244 1.00 86.06 73 ALA A N 1
ATOM 558 C CA . ALA A 1 73 ? 6.518 3.112 0.517 1.00 86.06 73 ALA A CA 1
ATOM 559 C C . ALA A 1 73 ? 5.135 3.650 0.109 1.00 86.06 73 ALA A C 1
ATOM 561 O O . ALA A 1 73 ? 4.514 4.401 0.861 1.00 86.06 73 ALA A O 1
ATOM 562 N N . SER A 1 74 ? 4.608 3.211 -1.038 1.00 87.50 74 SER A N 1
ATOM 563 C CA . SER A 1 74 ? 3.271 3.594 -1.517 1.00 87.50 74 SER A CA 1
ATOM 564 C C . SER A 1 74 ? 2.160 3.077 -0.595 1.00 87.50 74 SER A C 1
ATOM 566 O O . SER A 1 74 ? 1.242 3.821 -0.246 1.00 87.50 74 SER A O 1
ATOM 568 N N . VAL A 1 75 ? 2.254 1.818 -0.150 1.00 89.31 75 VAL A N 1
ATOM 569 C CA . VAL A 1 75 ? 1.315 1.218 0.815 1.00 89.31 75 VAL A CA 1
ATOM 570 C C . VAL A 1 75 ? 1.368 1.954 2.152 1.00 89.31 75 VAL A C 1
ATOM 572 O O . VAL A 1 75 ? 0.323 2.324 2.685 1.00 89.31 75 VAL A O 1
ATOM 575 N N . VAL A 1 76 ? 2.570 2.201 2.674 1.00 89.31 76 VAL A N 1
ATOM 576 C CA . VAL A 1 76 ? 2.784 2.946 3.920 1.00 89.31 76 VAL A CA 1
ATOM 577 C C . VAL A 1 76 ? 2.183 4.344 3.817 1.00 89.31 76 VAL A C 1
ATOM 579 O O . VAL A 1 76 ? 1.387 4.721 4.669 1.00 89.31 76 VAL A O 1
ATOM 582 N N . SER A 1 77 ? 2.482 5.085 2.749 1.00 89.06 77 SER A N 1
ATOM 583 C CA . SER A 1 77 ? 1.949 6.433 2.528 1.00 89.06 77 SER A CA 1
ATOM 584 C C . SER A 1 77 ? 0.416 6.451 2.509 1.00 89.06 77 SER A C 1
ATOM 586 O O . SER A 1 77 ? -0.213 7.259 3.200 1.00 89.06 77 SER A O 1
ATOM 588 N N . ALA A 1 78 ? -0.206 5.505 1.795 1.00 89.38 78 ALA A N 1
ATOM 589 C CA . ALA A 1 78 ? -1.659 5.380 1.743 1.00 89.38 78 ALA A CA 1
ATOM 590 C C . ALA A 1 78 ? -2.272 5.072 3.122 1.00 89.38 78 ALA A C 1
ATOM 592 O O . ALA A 1 78 ? -3.300 5.651 3.482 1.00 89.38 78 ALA A O 1
ATOM 593 N N . LEU A 1 79 ? -1.643 4.190 3.905 1.00 91.62 79 LEU A N 1
ATOM 594 C CA . LEU A 1 79 ? -2.112 3.817 5.242 1.00 91.62 79 LEU A CA 1
ATOM 595 C C . LEU A 1 79 ? -1.915 4.942 6.262 1.00 91.62 79 LEU A C 1
ATOM 597 O O . LEU A 1 79 ? -2.829 5.197 7.043 1.00 91.62 79 LEU A O 1
ATOM 601 N N . THR A 1 80 ? -0.801 5.670 6.211 1.00 90.69 80 THR A N 1
ATOM 602 C CA . THR A 1 80 ? -0.567 6.859 7.045 1.00 90.69 80 THR A CA 1
ATOM 603 C C . THR A 1 80 ? -1.576 7.963 6.728 1.00 90.69 80 THR A C 1
ATOM 605 O O . THR A 1 80 ? -2.154 8.550 7.639 1.00 90.69 80 THR A O 1
ATOM 608 N N . SER A 1 81 ? -1.876 8.198 5.445 1.00 91.75 81 SER A N 1
ATOM 609 C CA . SER A 1 81 ? -2.925 9.142 5.032 1.00 91.75 81 SER A CA 1
ATOM 610 C C . SER A 1 81 ? -4.329 8.688 5.455 1.00 91.75 81 SER A C 1
ATOM 612 O O . SER A 1 81 ? -5.183 9.503 5.799 1.00 91.75 81 SER A O 1
ATOM 614 N N . ALA A 1 82 ? -4.605 7.383 5.434 1.00 91.19 82 ALA A N 1
ATOM 615 C CA . ALA A 1 82 ? -5.867 6.849 5.937 1.00 91.19 82 ALA A CA 1
ATOM 616 C C . ALA A 1 82 ? -5.985 7.000 7.461 1.00 91.19 82 ALA A C 1
ATOM 618 O O . ALA A 1 82 ? -7.064 7.334 7.945 1.00 91.19 82 ALA A O 1
ATOM 619 N N . TRP A 1 83 ? -4.889 6.799 8.195 1.00 92.38 83 TRP A N 1
ATOM 620 C CA . TRP A 1 83 ? -4.821 6.992 9.641 1.00 92.38 83 TRP A CA 1
ATOM 621 C C . TRP A 1 83 ? -5.051 8.452 10.044 1.00 92.38 83 TRP A C 1
ATOM 623 O O . TRP A 1 83 ? -5.846 8.711 10.941 1.00 92.38 83 TRP A O 1
ATOM 633 N N . SER A 1 84 ? -4.440 9.418 9.348 1.00 91.31 84 SER A N 1
ATOM 634 C CA . SER A 1 84 ? -4.595 10.844 9.680 1.00 91.31 84 SER A CA 1
ATOM 635 C C . SER A 1 84 ? -6.014 11.382 9.469 1.00 91.31 84 SER A C 1
ATOM 637 O O . SER A 1 84 ? -6.406 12.348 10.115 1.00 91.31 84 SER A O 1
ATOM 639 N N . ARG A 1 85 ? -6.800 10.754 8.586 1.00 91.88 85 ARG A N 1
ATOM 640 C CA . ARG A 1 85 ? -8.220 11.083 8.364 1.00 91.88 85 ARG A CA 1
ATOM 641 C C . ARG A 1 85 ? -9.172 10.351 9.309 1.00 91.88 85 ARG A C 1
ATOM 643 O O . ARG A 1 85 ? -10.378 10.585 9.259 1.00 91.88 85 ARG A O 1
ATOM 650 N N . LEU A 1 86 ? -8.664 9.415 10.106 1.00 92.19 86 LEU A N 1
ATOM 651 C CA . LEU A 1 86 ? -9.477 8.610 11.003 1.00 92.19 86 LEU A CA 1
ATOM 652 C C . LEU A 1 86 ? -9.831 9.433 12.257 1.00 92.19 86 LEU A C 1
ATOM 654 O O . LEU A 1 86 ? -8.933 10.071 12.810 1.00 92.19 86 LEU A O 1
ATOM 658 N N . PRO A 1 87 ? -11.091 9.421 12.737 1.00 89.56 87 PRO A N 1
ATOM 659 C CA . PRO A 1 87 ? -11.451 10.102 13.978 1.00 89.56 87 PRO A CA 1
ATOM 660 C C . PRO A 1 87 ? -10.756 9.405 15.152 1.00 89.56 87 PRO A C 1
ATOM 662 O O . PRO A 1 87 ? -11.167 8.317 15.555 1.00 89.56 87 PRO A O 1
ATOM 665 N N . GLN A 1 88 ? -9.688 10.010 15.675 1.00 86.81 88 GLN A N 1
ATOM 666 C CA . GLN A 1 88 ? -8.846 9.402 16.717 1.00 86.81 88 GLN A CA 1
ATOM 667 C C . GLN A 1 88 ? -9.576 9.249 18.059 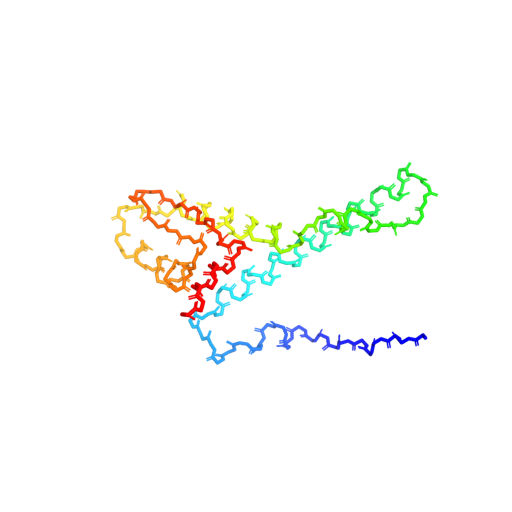1.00 86.81 88 GLN A C 1
ATOM 669 O O . GLN A 1 88 ? -9.211 8.402 18.862 1.00 86.81 88 GLN A O 1
ATOM 674 N N . GLU A 1 89 ? -10.647 10.015 18.267 1.00 89.06 89 GLU A N 1
ATOM 675 C CA . GLU A 1 89 ? -11.537 9.916 19.431 1.00 89.06 89 GLU A CA 1
ATOM 676 C C . GLU A 1 89 ? -12.472 8.694 19.363 1.00 89.06 89 GLU A C 1
ATOM 678 O O . GLU A 1 89 ? -13.118 8.336 20.344 1.00 89.06 89 GLU A O 1
ATOM 683 N N . SER A 1 90 ? -12.576 8.040 18.199 1.00 91.62 90 SER A N 1
ATOM 684 C CA . SER A 1 90 ? -13.415 6.858 18.021 1.00 91.62 90 SER A CA 1
ATOM 685 C C . SER A 1 90 ? -12.610 5.576 18.230 1.00 91.62 90 SER A C 1
ATOM 687 O O . SER A 1 90 ? -12.013 5.040 17.290 1.00 91.62 90 SER A O 1
ATOM 689 N N . ASP A 1 91 ? -12.694 5.014 19.437 1.00 90.44 91 ASP A N 1
ATOM 690 C CA . ASP A 1 91 ? -12.057 3.735 19.787 1.00 90.44 91 ASP A CA 1
ATOM 691 C C . ASP A 1 91 ? -12.414 2.609 18.807 1.00 90.44 91 ASP A C 1
ATOM 693 O O . ASP A 1 91 ? -11.572 1.795 18.423 1.00 90.44 91 ASP A O 1
ATOM 697 N N . VAL A 1 92 ? -13.662 2.582 18.332 1.00 93.69 92 VAL A N 1
ATOM 698 C CA . VAL A 1 92 ? -14.140 1.581 17.367 1.00 93.69 92 VAL A CA 1
ATOM 699 C C . VAL A 1 92 ? -13.444 1.731 16.013 1.00 93.69 92 VAL A C 1
ATOM 701 O O . VAL A 1 92 ? -13.061 0.729 15.396 1.00 93.69 92 VAL A O 1
ATOM 704 N N . ALA A 1 93 ? -13.272 2.964 15.528 1.00 88.94 93 ALA A N 1
ATOM 705 C CA . ALA A 1 93 ? -12.590 3.225 14.265 1.00 88.94 93 ALA A CA 1
ATOM 706 C C . ALA A 1 93 ? -11.102 2.862 14.364 1.00 88.94 93 ALA A C 1
ATOM 708 O O . ALA A 1 93 ? -10.577 2.174 13.480 1.00 88.94 93 ALA A O 1
ATOM 709 N N . VAL A 1 94 ? -10.456 3.246 15.470 1.00 90.94 94 VAL A N 1
ATOM 710 C CA . VAL A 1 94 ? -9.047 2.946 15.757 1.00 90.94 94 VAL A CA 1
ATOM 711 C C . VAL A 1 94 ? -8.823 1.436 15.858 1.00 90.94 94 VAL A C 1
ATOM 713 O O . VAL A 1 94 ? -7.945 0.891 15.183 1.00 90.94 94 VAL A O 1
ATOM 716 N N . ALA A 1 95 ? -9.657 0.722 16.620 1.00 91.56 95 ALA A N 1
ATOM 717 C CA . ALA A 1 95 ? -9.569 -0.728 16.773 1.00 91.56 95 ALA A CA 1
ATOM 718 C C . ALA A 1 95 ? -9.757 -1.459 15.436 1.00 91.56 95 ALA A C 1
ATOM 720 O O . ALA A 1 95 ? -9.004 -2.382 15.115 1.00 91.56 95 ALA A O 1
ATOM 721 N N . ARG A 1 96 ? -10.713 -1.015 14.608 1.00 90.75 96 ARG A N 1
ATOM 722 C CA . ARG A 1 96 ? -10.945 -1.585 13.273 1.00 90.75 96 ARG A CA 1
ATOM 723 C C . ARG A 1 96 ? -9.754 -1.356 12.345 1.00 90.75 96 ARG A C 1
ATOM 725 O O . ARG A 1 96 ? -9.376 -2.275 11.615 1.00 90.75 96 ARG A O 1
ATOM 732 N N . PHE A 1 97 ? -9.158 -0.163 12.369 1.00 91.31 97 PHE A N 1
ATOM 733 C CA . PHE A 1 97 ? -7.951 0.128 11.598 1.00 91.31 97 PHE A CA 1
ATOM 734 C C . PHE A 1 97 ? -6.787 -0.754 12.054 1.00 91.31 97 PHE A C 1
ATOM 736 O O . PHE A 1 97 ? -6.169 -1.425 11.228 1.00 91.31 97 PHE A O 1
ATOM 743 N N . ARG A 1 98 ? -6.538 -0.826 13.367 1.00 90.81 98 ARG A N 1
ATOM 744 C CA . ARG A 1 98 ? -5.478 -1.652 13.955 1.00 90.81 98 ARG A CA 1
ATOM 745 C C . ARG A 1 98 ? -5.631 -3.122 13.574 1.00 90.81 98 ARG A C 1
ATOM 747 O O . ARG A 1 98 ? -4.680 -3.718 13.072 1.00 90.81 98 ARG A O 1
ATOM 754 N N . ALA A 1 99 ? -6.820 -3.694 13.762 1.00 88.94 99 ALA A N 1
ATOM 755 C CA . ALA A 1 99 ? -7.101 -5.087 13.422 1.00 88.94 99 ALA A CA 1
ATOM 756 C C . ALA A 1 99 ? -6.882 -5.358 11.927 1.00 88.94 99 ALA A C 1
ATOM 758 O O . ALA A 1 99 ? -6.282 -6.363 11.543 1.00 88.94 99 ALA A O 1
ATOM 759 N N . ARG A 1 100 ? -7.323 -4.435 11.064 1.00 87.38 100 ARG A N 1
ATOM 760 C CA . ARG A 1 100 ? -7.238 -4.622 9.617 1.00 87.38 100 ARG A CA 1
ATOM 761 C C . ARG A 1 100 ? -5.853 -4.367 9.044 1.00 87.38 100 ARG A C 1
ATOM 763 O O . ARG A 1 100 ? -5.511 -5.076 8.108 1.00 87.38 100 ARG A O 1
ATOM 770 N N . TRP A 1 101 ? -5.066 -3.427 9.556 1.00 89.69 101 TRP A N 1
ATOM 771 C CA . TRP A 1 101 ? -3.864 -2.945 8.856 1.00 89.69 101 TRP A CA 1
ATOM 772 C C . TRP A 1 101 ? -2.562 -3.074 9.640 1.00 89.69 101 TRP A C 1
ATOM 774 O O . TRP A 1 101 ? -1.508 -3.124 9.020 1.00 89.69 101 TRP A O 1
ATOM 784 N N . VAL A 1 102 ? -2.622 -3.157 10.970 1.00 88.38 102 VAL A N 1
ATOM 785 C CA . VAL A 1 102 ? -1.426 -3.146 11.830 1.00 88.38 102 VAL A CA 1
ATOM 786 C C . VAL A 1 102 ? -1.162 -4.531 12.411 1.00 88.38 102 VAL A C 1
ATOM 788 O O . VAL A 1 102 ? -0.035 -5.024 12.377 1.00 88.38 102 VAL A O 1
ATOM 791 N N . LEU A 1 103 ? -2.206 -5.197 12.911 1.00 85.19 103 LEU A N 1
ATOM 792 C CA . LEU A 1 103 ? -2.080 -6.479 13.598 1.00 85.19 103 LEU A CA 1
ATOM 793 C C . LEU A 1 103 ? -1.538 -7.569 12.660 1.00 85.19 103 LEU A C 1
ATOM 795 O O . LEU A 1 103 ? -2.047 -7.767 11.552 1.00 85.19 103 LEU A O 1
ATOM 799 N N . GLY A 1 104 ? -0.497 -8.274 13.105 1.00 79.62 104 GLY A N 1
ATOM 800 C CA . GLY A 1 104 ? 0.184 -9.300 12.311 1.00 79.62 104 GLY A CA 1
ATOM 801 C C . GLY A 1 104 ? 1.069 -8.749 11.188 1.00 79.62 104 GLY A C 1
ATOM 802 O O . GLY A 1 104 ? 1.491 -9.517 10.331 1.00 79.62 104 GLY A O 1
ATOM 803 N N . THR A 1 105 ? 1.332 -7.439 11.154 1.00 79.88 105 THR A N 1
ATOM 804 C CA . THR A 1 105 ? 2.317 -6.842 10.242 1.00 79.88 105 THR A CA 1
ATOM 805 C C . THR A 1 105 ? 3.552 -6.413 11.028 1.00 79.88 105 THR A C 1
ATOM 807 O O . THR A 1 105 ? 3.432 -5.927 12.150 1.00 79.88 105 THR A O 1
ATOM 810 N N . SER A 1 106 ? 4.735 -6.569 10.437 1.00 80.38 106 SER A N 1
ATOM 811 C CA . SER A 1 106 ? 5.982 -5.986 10.949 1.00 80.38 106 SER A CA 1
ATOM 812 C C . SER A 1 106 ? 6.261 -4.600 10.366 1.00 80.38 106 SER A C 1
ATOM 814 O O . SER A 1 106 ? 7.283 -4.016 10.696 1.00 80.38 106 SER A O 1
ATOM 816 N N . LEU A 1 107 ? 5.379 -4.091 9.498 1.00 81.88 107 LEU A N 1
ATOM 817 C CA . LEU A 1 107 ? 5.592 -2.877 8.712 1.00 81.88 107 LEU A CA 1
ATOM 818 C C . LEU A 1 107 ? 5.185 -1.604 9.462 1.00 81.88 107 LEU A C 1
ATOM 820 O O . LEU A 1 107 ? 5.821 -0.564 9.307 1.00 81.88 107 LEU A O 1
ATOM 824 N N . LEU A 1 108 ? 4.112 -1.673 10.252 1.00 87.75 108 LEU A N 1
ATOM 825 C CA . LEU A 1 108 ? 3.497 -0.515 10.895 1.00 87.75 108 LEU A CA 1
ATOM 826 C C . LEU A 1 108 ? 3.317 -0.755 12.389 1.00 87.75 108 LEU A C 1
ATOM 828 O O . LEU A 1 108 ? 2.989 -1.863 12.818 1.00 87.75 108 LEU A O 1
ATOM 832 N N . ARG A 1 109 ? 3.478 0.307 13.177 1.00 88.38 109 ARG A N 1
ATOM 833 C CA . ARG A 1 109 ? 3.200 0.338 14.616 1.00 88.38 109 ARG A CA 1
ATOM 834 C C . ARG A 1 109 ? 2.410 1.596 14.948 1.00 88.38 109 ARG A C 1
ATOM 836 O O . ARG A 1 109 ? 2.589 2.628 14.313 1.00 88.38 109 ARG A O 1
ATOM 843 N N . ILE A 1 110 ? 1.510 1.493 15.919 1.00 88.38 110 ILE A N 1
ATOM 844 C CA . ILE A 1 110 ? 0.784 2.654 16.443 1.00 88.38 110 ILE A CA 1
ATOM 845 C C . ILE A 1 110 ? 1.558 3.151 17.662 1.00 88.38 110 ILE A C 1
ATOM 847 O O . ILE A 1 110 ? 1.762 2.386 18.605 1.00 88.38 110 ILE A O 1
ATOM 851 N N . GLU A 1 111 ? 1.976 4.411 17.627 1.00 86.75 111 GLU A N 1
ATOM 852 C CA . GLU A 1 111 ? 2.724 5.097 18.681 1.00 86.75 111 GLU A CA 1
ATOM 853 C C . GLU A 1 111 ? 1.913 6.317 19.134 1.00 86.75 111 GLU A C 1
ATOM 855 O O . GLU A 1 111 ? 2.022 7.415 18.585 1.00 86.75 111 GLU A O 1
ATOM 860 N N . GLY A 1 112 ? 1.021 6.101 20.107 1.00 82.62 112 GLY A N 1
ATOM 861 C CA . GLY A 1 112 ? 0.059 7.116 20.539 1.00 82.62 112 GLY A CA 1
ATOM 862 C C . GLY A 1 112 ? -0.872 7.536 19.388 1.00 82.62 112 GLY A C 1
ATOM 863 O O . GLY A 1 112 ? -1.509 6.661 18.797 1.00 82.62 112 GLY A O 1
ATOM 864 N N . PRO A 1 113 ? -0.960 8.838 19.045 1.00 82.44 113 PRO A N 1
ATOM 865 C CA . PRO A 1 113 ? -1.777 9.316 17.925 1.00 82.44 113 PRO A CA 1
ATOM 866 C C . PRO A 1 113 ? -1.121 9.089 16.550 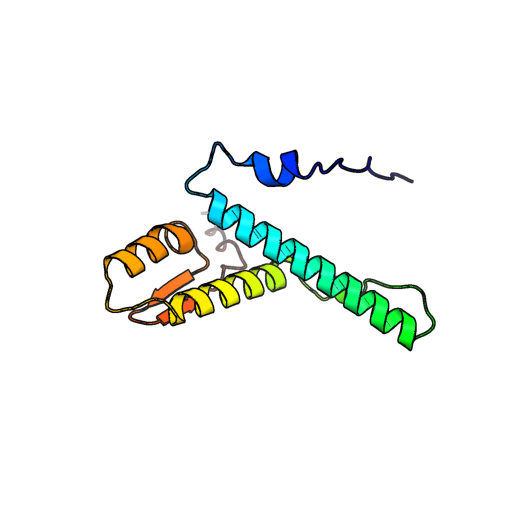1.00 82.44 113 PRO A C 1
ATOM 868 O O . PRO A 1 113 ? -1.732 9.373 15.518 1.00 82.44 113 PRO A O 1
ATOM 871 N N . SER A 1 114 ? 0.118 8.596 16.509 1.00 84.19 114 SER A N 1
ATOM 872 C CA . SER A 1 114 ? 0.925 8.498 15.292 1.00 84.19 114 SER A CA 1
ATOM 873 C C . SER A 1 114 ? 0.993 7.066 14.762 1.00 84.19 114 SER A C 1
ATOM 875 O O . SER A 1 114 ? 0.992 6.095 15.520 1.00 84.19 114 SER A O 1
ATOM 877 N N . LEU A 1 115 ? 1.106 6.932 13.439 1.00 88.06 115 LEU A N 1
ATOM 878 C CA . LEU A 1 115 ? 1.404 5.664 12.776 1.00 88.06 115 LEU A CA 1
ATOM 879 C C . LEU A 1 115 ? 2.878 5.662 12.350 1.00 88.06 115 LEU A C 1
ATOM 881 O O . LEU A 1 115 ? 3.263 6.394 11.439 1.00 88.06 115 LEU A O 1
ATOM 885 N N . ALA A 1 116 ? 3.691 4.849 13.019 1.00 86.62 116 ALA A N 1
ATOM 886 C CA . ALA A 1 116 ? 5.120 4.720 12.773 1.00 86.62 116 ALA A CA 1
ATOM 887 C C . ALA A 1 116 ? 5.422 3.568 11.804 1.00 86.62 116 ALA A C 1
ATOM 889 O O . ALA A 1 116 ? 4.791 2.505 11.837 1.00 86.62 116 ALA A O 1
ATOM 890 N N . VAL A 1 117 ? 6.426 3.776 10.953 1.00 84.75 117 VAL A N 1
ATOM 891 C CA . VAL A 1 117 ? 6.948 2.760 10.033 1.00 84.75 117 VAL A CA 1
ATOM 892 C C . VAL A 1 117 ? 8.058 2.003 10.741 1.00 84.75 117 VAL A C 1
ATOM 894 O O . VAL A 1 117 ? 9.000 2.600 11.253 1.00 84.75 117 VAL A O 1
ATOM 897 N N . SER A 1 118 ? 7.959 0.682 10.774 1.00 79.06 118 SER A N 1
ATOM 898 C CA . SER A 1 118 ? 9.029 -0.163 11.292 1.00 79.06 118 SER A CA 1
ATOM 899 C C . SER A 1 118 ? 10.027 -0.467 10.184 1.00 79.06 118 SER A C 1
ATOM 901 O O . SER A 1 118 ? 9.640 -0.905 9.100 1.00 79.06 118 SER A O 1
ATOM 903 N N . ALA A 1 119 ? 11.315 -0.273 10.465 1.00 65.62 119 ALA A N 1
ATOM 904 C CA . ALA A 1 119 ? 12.366 -0.796 9.605 1.00 65.62 119 ALA A CA 1
ATOM 905 C C . ALA A 1 119 ? 12.250 -2.328 9.573 1.00 65.62 119 ALA A C 1
ATOM 907 O O . ALA A 1 119 ? 12.303 -2.982 10.618 1.00 65.62 119 ALA A O 1
ATOM 908 N N . LEU A 1 120 ? 12.060 -2.903 8.384 1.00 61.53 120 LEU A N 1
ATOM 909 C CA . LEU A 1 120 ? 12.214 -4.343 8.210 1.00 61.53 120 LEU A CA 1
ATOM 910 C C . LEU A 1 120 ? 13.694 -4.678 8.447 1.00 61.53 120 LEU A C 1
ATOM 912 O O . LEU A 1 120 ? 14.546 -4.043 7.823 1.00 61.53 120 LEU A O 1
ATOM 916 N N . PRO A 1 121 ? 14.024 -5.640 9.330 1.00 55.28 121 PRO A N 1
ATOM 917 C CA . PRO A 1 121 ? 15.395 -6.099 9.457 1.00 55.28 121 PRO A CA 1
ATOM 918 C C . PRO A 1 121 ? 15.840 -6.648 8.101 1.00 55.28 121 PRO A C 1
ATOM 920 O O . PRO A 1 121 ? 15.287 -7.625 7.603 1.00 55.28 121 PRO A O 1
ATOM 923 N N . THR A 1 122 ? 16.812 -5.984 7.483 1.00 54.47 122 THR A N 1
ATOM 924 C CA . THR A 1 122 ? 17.362 -6.346 6.171 1.00 54.47 122 THR A CA 1
ATOM 925 C C . THR A 1 122 ? 18.336 -7.521 6.243 1.00 54.47 122 THR A C 1
ATOM 927 O O . THR A 1 122 ? 18.722 -8.050 5.205 1.00 54.47 122 THR A O 1
ATOM 930 N N . ALA A 1 123 ? 18.702 -7.968 7.447 1.00 50.91 123 ALA A N 1
ATOM 931 C CA . ALA A 1 123 ? 19.581 -9.105 7.667 1.00 50.91 123 ALA A CA 1
ATOM 932 C C . ALA A 1 123 ? 18.954 -10.093 8.664 1.00 50.91 123 ALA A C 1
ATOM 934 O O . ALA A 1 123 ? 18.446 -9.660 9.706 1.00 50.91 123 ALA A O 1
ATOM 935 N N . PRO A 1 124 ? 18.996 -11.413 8.391 1.00 55.41 124 PRO A N 1
ATOM 936 C CA . PRO A 1 124 ? 18.795 -12.392 9.448 1.00 55.41 124 PRO A CA 1
ATOM 937 C C . PRO A 1 124 ? 19.837 -12.143 10.553 1.00 55.41 124 PRO A C 1
ATOM 939 O O . PRO A 1 124 ? 20.971 -11.761 10.243 1.00 55.41 124 PRO A O 1
ATOM 942 N N . PRO A 1 125 ? 19.473 -12.308 11.837 1.00 64.62 125 PRO A N 1
ATOM 943 C CA . PRO A 1 125 ? 20.427 -12.150 12.925 1.00 64.62 125 PRO A CA 1
ATOM 944 C C . PRO A 1 125 ? 21.618 -13.095 12.702 1.00 64.62 125 PRO A C 1
ATOM 946 O O . PRO A 1 125 ? 21.412 -14.214 12.221 1.00 64.62 125 PRO A O 1
ATOM 949 N N . PRO A 1 126 ? 22.855 -12.668 13.018 1.00 66.75 126 PRO A N 1
ATOM 950 C CA . PRO A 1 126 ? 24.017 -13.534 12.883 1.00 66.75 126 PRO A CA 1
ATOM 951 C C . PRO A 1 126 ? 23.796 -14.803 13.709 1.00 66.75 126 PRO A C 1
ATOM 953 O O . PRO A 1 126 ? 23.389 -14.731 14.871 1.00 66.75 126 PRO A O 1
ATOM 956 N N . SER A 1 127 ? 24.034 -15.964 13.096 1.00 70.44 127 SER A N 1
ATOM 957 C CA . SER A 1 127 ? 23.975 -17.244 13.798 1.00 70.44 127 SER A CA 1
ATOM 958 C C . SER A 1 127 ? 24.919 -17.209 15.005 1.00 70.44 127 SER A C 1
ATOM 960 O O . SER A 1 127 ? 26.039 -16.705 14.870 1.00 70.44 127 SER A O 1
ATOM 962 N N . PRO A 1 128 ? 24.504 -17.723 16.176 1.00 74.06 128 PRO A N 1
ATOM 963 C CA . PRO A 1 128 ? 25.399 -17.818 17.321 1.00 74.06 128 PRO A CA 1
ATOM 964 C C . PRO A 1 128 ? 26.627 -18.670 16.952 1.00 74.06 128 PRO A C 1
ATOM 966 O O . PRO A 1 128 ? 26.487 -19.617 16.170 1.00 74.06 128 PRO A O 1
ATOM 969 N N . PRO A 1 129 ? 27.823 -18.342 17.475 1.00 65.25 129 PRO A N 1
ATOM 970 C CA . PRO A 1 129 ? 29.014 -19.144 17.231 1.00 65.25 129 PRO A CA 1
ATOM 971 C C . PRO A 1 129 ? 28.771 -20.581 17.703 1.00 65.25 129 PRO A C 1
ATOM 973 O O . PRO A 1 129 ? 28.203 -20.803 18.775 1.00 65.25 129 PRO A O 1
ATOM 976 N N . ALA A 1 130 ? 29.164 -21.546 16.870 1.00 67.56 130 ALA A N 1
ATOM 977 C CA . ALA A 1 130 ? 29.174 -22.952 17.251 1.00 67.56 130 ALA A CA 1
ATOM 978 C C . ALA A 1 130 ? 30.108 -23.154 18.466 1.00 67.56 130 ALA A C 1
ATOM 980 O O . ALA A 1 130 ? 31.095 -22.418 18.570 1.00 67.56 130 ALA A O 1
ATOM 981 N N . PRO A 1 131 ? 29.775 -24.084 19.382 1.00 71.00 131 PRO A N 1
ATOM 982 C CA . PRO A 1 131 ? 30.561 -24.347 20.587 1.00 71.00 131 PRO A CA 1
ATOM 983 C C . PRO A 1 131 ? 31.981 -24.837 20.287 1.00 71.00 131 PRO A C 1
ATOM 985 O O . PRO A 1 131 ? 32.176 -25.493 19.236 1.00 71.00 131 PRO A O 1
#

pLDDT: mean 76.38, std 14.22, range [38.88, 93.69]

Sequence (131 aa):
MGVSTPLSFDPRTIIGAWQHLPGLRGRLVLWRNAVLVTLHTARTIAGRDARTSASPPNFHHCDAMDVLSFTTASVVSALTSAWSRLPQESDVAVARFRARWVLGTSLLRIEGPSLAVSALPTAPPPSPPAP

Foldseek 3Di:
DDPDDPDDDDPCCQQVVCPVPPLCSVVSVLLVVLLVVLVVVLQVVQVVVCVVVVHHRDSVVVVVDDSVVSSLVVSLVVLQVVLVPFPPVDPPRVVVSCSRPPPPDQQWDDDDSGIDGHDDPPDDPPDDDDD

Radius of gyration: 19.63 Å; chains: 1; bounding box: 45×37×50 Å

Organism: NCBI:txid13291